Protein AF-A0AA91J0H9-F1 (afdb_monomer_lite)

pLDDT: mean 77.68, std 12.36, range [50.72, 96.69]

Radius of gyration: 28.36 Å; chains: 1; bounding box: 71×54×52 Å

Organism: Rhizobium loti (NCBI:txid381)

Structure (mmCIF, N/CA/C/O backbone):
data_AF-A0AA91J0H9-F1
#
_entry.id   AF-A0AA91J0H9-F1
#
loop_
_atom_site.group_PDB
_atom_site.id
_atom_site.type_symbol
_atom_site.label_atom_id
_atom_site.label_alt_id
_atom_site.label_comp_id
_atom_site.label_asym_id
_atom_site.label_entity_id
_atom_site.label_seq_id
_atom_site.pdbx_PDB_ins_code
_atom_site.Cartn_x
_atom_site.Cartn_y
_atom_site.Cartn_z
_atom_site.occupancy
_atom_site.B_iso_or_equiv
_atom_site.auth_seq_id
_atom_site.auth_comp_id
_atom_site.auth_asym_id
_atom_site.auth_atom_id
_atom_site.pdbx_PDB_model_num
ATOM 1 N N . MET A 1 1 ? 17.943 11.823 6.216 1.00 50.72 1 MET A N 1
ATOM 2 C CA . MET A 1 1 ? 17.370 12.156 4.893 1.00 50.72 1 MET A CA 1
ATOM 3 C C . MET A 1 1 ? 18.121 11.333 3.862 1.00 50.72 1 MET A C 1
ATOM 5 O O . MET A 1 1 ? 19.340 11.295 3.962 1.00 50.72 1 MET A O 1
ATOM 9 N N . LYS A 1 2 ? 17.421 10.624 2.967 1.00 61.94 2 LYS A N 1
ATOM 10 C CA . LYS A 1 2 ? 18.046 9.872 1.864 1.00 61.94 2 LYS A CA 1
ATOM 11 C C . LYS A 1 2 ? 18.548 10.881 0.823 1.00 61.94 2 LYS A C 1
ATOM 13 O O . LYS A 1 2 ? 17.893 11.904 0.619 1.00 61.94 2 LYS A O 1
ATOM 18 N N . GLU A 1 3 ? 19.708 10.630 0.226 1.00 77.56 3 GLU A N 1
ATOM 19 C CA . GLU A 1 3 ? 20.196 11.455 -0.883 1.00 77.56 3 GLU A CA 1
ATOM 20 C C . GLU A 1 3 ? 19.249 11.308 -2.090 1.00 77.56 3 GLU A C 1
ATOM 22 O O . GLU A 1 3 ? 18.731 10.211 -2.319 1.00 77.56 3 GLU A O 1
ATOM 27 N N . PRO A 1 4 ? 18.954 12.395 -2.826 1.00 73.56 4 PRO A N 1
ATOM 28 C CA . PRO A 1 4 ? 18.056 12.340 -3.973 1.00 73.56 4 PRO A CA 1
ATOM 29 C C . PRO A 1 4 ? 18.660 11.489 -5.095 1.00 73.56 4 PRO A C 1
ATOM 31 O O . PRO A 1 4 ? 19.772 11.745 -5.551 1.00 73.56 4 PRO A O 1
ATOM 34 N N . GLU A 1 5 ? 17.908 10.491 -5.557 1.00 73.81 5 GLU A N 1
ATOM 35 C CA . GLU A 1 5 ? 18.321 9.612 -6.649 1.00 73.81 5 GLU A CA 1
ATOM 36 C C . GLU A 1 5 ? 17.905 10.228 -7.992 1.00 73.81 5 GLU A C 1
ATOM 38 O O . GLU A 1 5 ? 16.735 10.553 -8.200 1.00 73.81 5 GLU A O 1
ATOM 43 N N . ILE A 1 6 ? 18.862 10.433 -8.900 1.00 82.38 6 ILE A N 1
ATOM 44 C CA . ILE A 1 6 ? 18.627 11.064 -10.206 1.00 82.38 6 ILE A CA 1
ATOM 45 C C . ILE A 1 6 ? 18.803 10.015 -11.305 1.00 82.38 6 ILE A C 1
ATOM 47 O O . ILE A 1 6 ? 19.876 9.427 -11.427 1.00 82.38 6 ILE A O 1
ATOM 51 N N . HIS A 1 7 ? 17.767 9.787 -12.118 1.00 78.50 7 HIS A N 1
ATOM 52 C CA . HIS A 1 7 ? 17.828 8.892 -13.287 1.00 78.50 7 HIS A CA 1
ATOM 53 C C . HIS A 1 7 ? 17.815 9.696 -14.589 1.00 78.50 7 HIS A C 1
ATOM 55 O O . HIS A 1 7 ? 17.471 10.879 -14.603 1.00 78.50 7 HIS A O 1
ATOM 61 N N . GLY A 1 8 ? 18.189 9.055 -15.700 1.00 79.06 8 GLY A N 1
ATOM 62 C CA . GLY A 1 8 ? 18.155 9.678 -17.025 1.00 79.06 8 GLY A CA 1
ATOM 63 C C . GLY A 1 8 ? 16.743 10.119 -17.429 1.00 79.06 8 GLY A C 1
ATOM 64 O O . GLY A 1 8 ? 15.765 9.425 -17.160 1.00 79.06 8 GLY A O 1
ATOM 65 N N . ASN A 1 9 ? 16.639 11.269 -18.100 1.00 76.81 9 ASN A N 1
ATOM 66 C CA . ASN A 1 9 ? 15.385 11.827 -18.603 1.00 76.81 9 ASN A CA 1
ATOM 67 C C . ASN A 1 9 ? 15.474 11.999 -20.132 1.00 76.81 9 ASN A C 1
ATOM 69 O O . ASN A 1 9 ? 16.392 12.670 -20.601 1.00 76.81 9 ASN A O 1
ATOM 73 N N . PRO A 1 10 ? 14.534 11.459 -20.931 1.00 75.56 10 PRO A N 1
ATOM 74 C CA . PRO A 1 10 ? 14.551 11.629 -22.388 1.00 75.56 10 PRO A CA 1
ATOM 75 C C . PRO A 1 10 ? 14.341 13.083 -22.851 1.00 75.56 10 PRO A C 1
ATOM 77 O O . PRO A 1 10 ? 14.562 13.383 -24.021 1.00 75.56 10 PRO A O 1
ATOM 80 N N . VAL A 1 11 ? 13.915 13.984 -21.959 1.00 79.81 11 VAL A N 1
ATOM 81 C CA . VAL A 1 11 ? 13.666 15.407 -22.246 1.00 79.81 11 VAL A CA 1
ATOM 82 C C . VAL A 1 11 ? 14.854 16.306 -21.864 1.00 79.81 11 VAL A C 1
ATOM 84 O O . VAL A 1 11 ? 15.012 17.372 -22.452 1.00 79.81 11 VAL A O 1
ATOM 87 N N . SER A 1 12 ? 15.700 15.906 -20.905 1.00 79.81 12 SER A N 1
ATOM 88 C CA . SER A 1 12 ? 16.839 16.712 -20.432 1.00 79.81 12 SER A CA 1
ATOM 89 C C . SER A 1 12 ? 18.010 15.851 -19.957 1.00 79.81 12 SER A C 1
ATOM 91 O O . SER A 1 12 ? 17.832 14.875 -19.228 1.00 79.81 12 SER A O 1
ATOM 93 N N . ASN A 1 13 ? 19.228 16.286 -20.285 1.00 79.06 13 ASN A N 1
ATOM 94 C CA . ASN A 1 13 ? 20.470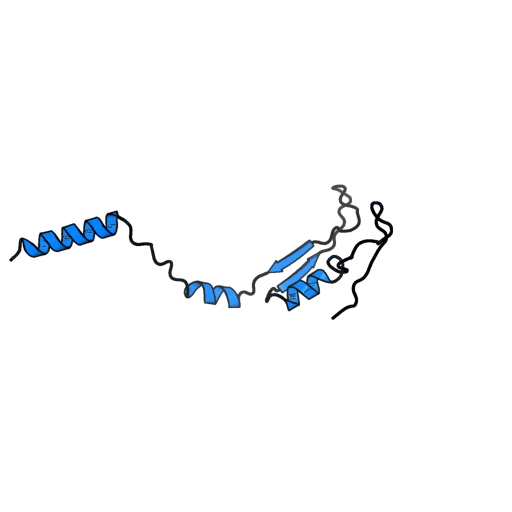 15.656 -19.830 1.00 79.06 13 ASN A CA 1
ATOM 95 C C . ASN A 1 13 ? 20.766 15.880 -18.337 1.00 79.06 13 ASN A C 1
ATOM 97 O O . ASN A 1 13 ? 21.677 15.258 -17.802 1.00 79.06 13 ASN A O 1
ATOM 101 N N . GLU A 1 14 ? 20.011 16.745 -17.658 1.00 84.06 14 GLU A N 1
ATOM 102 C CA . GLU A 1 14 ? 20.130 16.990 -16.212 1.00 84.06 14 GLU A CA 1
ATOM 103 C C . GLU A 1 14 ? 19.518 15.852 -15.373 1.00 84.06 14 GLU A C 1
ATOM 105 O O . GLU A 1 14 ? 19.679 15.812 -14.154 1.00 84.06 14 GLU A O 1
ATOM 110 N N . GLY A 1 15 ? 18.832 14.909 -16.029 1.00 79.25 15 GLY A N 1
ATOM 111 C CA . GLY A 1 15 ? 18.128 13.809 -15.385 1.00 79.25 15 GLY A CA 1
ATOM 112 C C . GLY A 1 15 ? 16.782 14.228 -14.792 1.00 79.25 15 GLY A C 1
ATOM 113 O O . GLY A 1 15 ? 16.251 15.311 -15.043 1.00 79.25 15 GLY A O 1
ATOM 114 N N . SER A 1 16 ? 16.157 13.328 -14.046 1.00 76.94 16 SER A N 1
ATOM 115 C CA . SER A 1 16 ? 14.959 13.606 -13.254 1.00 76.94 16 SER A CA 1
ATOM 116 C C . SER A 1 16 ? 15.132 13.052 -11.856 1.00 76.94 16 SER A C 1
ATOM 118 O O . SER A 1 16 ? 15.630 11.940 -11.686 1.00 76.94 16 SER A O 1
ATOM 120 N N . ILE A 1 17 ? 14.704 13.840 -10.865 1.00 78.00 17 ILE A N 1
ATOM 121 C CA . ILE A 1 17 ? 14.590 13.367 -9.487 1.00 78.00 17 ILE A CA 1
ATOM 122 C C . ILE A 1 17 ? 13.612 12.203 -9.490 1.00 78.00 17 ILE A C 1
ATOM 124 O O . ILE A 1 17 ? 12.430 12.367 -9.799 1.00 78.00 17 ILE A O 1
ATOM 128 N N . VAL A 1 18 ? 14.114 11.035 -9.121 1.00 60.38 18 VAL A N 1
ATOM 129 C CA . VAL A 1 18 ? 13.290 9.874 -8.854 1.00 60.38 18 VAL A CA 1
ATOM 130 C C . VAL A 1 18 ? 13.050 9.839 -7.358 1.00 60.38 18 VAL A C 1
ATOM 132 O O . VAL A 1 18 ? 13.966 9.761 -6.541 1.00 60.38 18 VAL A O 1
ATOM 135 N N . THR A 1 19 ? 11.780 9.903 -6.982 1.00 59.78 19 THR A N 1
ATOM 136 C CA . THR A 1 19 ? 11.365 9.583 -5.617 1.00 59.78 19 THR A CA 1
ATOM 137 C C . THR A 1 19 ? 11.219 8.065 -5.524 1.00 59.78 19 THR A C 1
ATOM 139 O O . THR A 1 19 ? 10.134 7.502 -5.620 1.00 59.78 19 THR A O 1
ATOM 142 N N . VAL A 1 20 ? 12.369 7.400 -5.434 1.00 57.66 20 VAL A N 1
ATOM 143 C CA . VAL A 1 20 ? 12.538 5.965 -5.149 1.00 57.66 20 VAL A CA 1
ATOM 144 C C . VAL A 1 20 ? 12.038 5.784 -3.704 1.00 57.66 20 VAL A C 1
ATOM 146 O O . VAL A 1 20 ? 12.605 6.393 -2.801 1.00 57.66 20 VAL A O 1
ATOM 149 N N . ASP A 1 21 ? 10.849 5.235 -3.407 1.00 56.50 21 ASP A N 1
ATOM 150 C CA . ASP A 1 21 ? 10.498 3.808 -3.481 1.00 56.50 21 ASP A CA 1
ATOM 151 C C . ASP A 1 21 ? 8.970 3.564 -3.293 1.00 56.50 21 ASP A C 1
ATOM 153 O O . ASP A 1 21 ? 8.542 2.844 -2.391 1.00 56.50 21 ASP A O 1
ATOM 157 N N . TYR A 1 22 ? 8.084 4.143 -4.114 1.00 57.25 22 TYR A N 1
ATOM 158 C CA . TYR A 1 22 ? 6.629 3.876 -3.980 1.00 57.25 22 TYR A CA 1
ATOM 159 C C . TYR A 1 22 ? 6.191 2.477 -4.467 1.00 57.25 22 TYR A C 1
ATOM 161 O O . TYR A 1 22 ? 5.015 2.135 -4.384 1.00 57.25 22 TYR A O 1
ATOM 169 N N . GLY A 1 23 ? 7.109 1.665 -4.994 1.00 64.12 23 GLY A N 1
ATOM 170 C CA . GLY A 1 23 ? 6.802 0.316 -5.472 1.00 64.12 23 GLY A CA 1
ATOM 171 C C . GLY A 1 23 ? 6.959 -0.740 -4.382 1.00 64.12 23 GLY A C 1
ATOM 172 O O . GLY A 1 23 ? 5.981 -1.330 -3.930 1.00 64.12 23 GLY A O 1
ATOM 173 N N . TYR A 1 24 ? 8.203 -0.986 -3.969 1.00 65.69 24 TYR A N 1
ATOM 174 C CA . TYR A 1 24 ? 8.528 -2.123 -3.107 1.00 65.69 24 TYR A CA 1
ATOM 175 C C . TYR A 1 24 ? 8.165 -1.864 -1.640 1.00 65.69 24 TYR A C 1
ATOM 177 O O . TYR A 1 24 ? 7.481 -2.680 -1.028 1.00 65.69 24 TYR A O 1
ATOM 185 N N . ASP A 1 25 ? 8.515 -0.691 -1.107 1.00 80.44 25 ASP A N 1
ATOM 186 C CA . ASP A 1 25 ? 8.410 -0.389 0.329 1.00 80.44 25 ASP A CA 1
ATOM 187 C C . ASP A 1 25 ? 7.198 0.473 0.702 1.00 80.44 25 ASP A C 1
ATOM 189 O O . ASP A 1 25 ? 7.015 0.842 1.862 1.00 80.44 25 ASP A O 1
ATOM 193 N N . LEU A 1 26 ? 6.310 0.767 -0.252 1.00 85.19 26 LEU A N 1
ATOM 194 C CA . LEU A 1 26 ? 5.138 1.609 0.001 1.00 85.19 26 LEU A CA 1
ATOM 195 C C . LEU A 1 26 ? 4.249 1.070 1.125 1.00 85.19 26 LEU A C 1
ATOM 197 O O . LEU A 1 26 ? 3.708 1.832 1.922 1.00 85.19 26 LEU A O 1
ATOM 201 N N . HIS A 1 27 ? 4.117 -0.249 1.224 1.00 87.75 27 HIS A N 1
ATOM 202 C CA . HIS A 1 27 ? 3.357 -0.877 2.297 1.00 87.75 27 HIS A CA 1
ATOM 203 C C . HIS A 1 27 ? 3.960 -0.600 3.688 1.00 87.75 27 HIS A C 1
ATOM 205 O O . HIS A 1 27 ? 3.203 -0.406 4.640 1.00 87.75 27 HIS A O 1
ATOM 211 N N . LEU A 1 28 ? 5.292 -0.510 3.800 1.00 87.69 28 LEU A N 1
ATOM 212 C CA . LEU A 1 28 ? 5.986 -0.134 5.03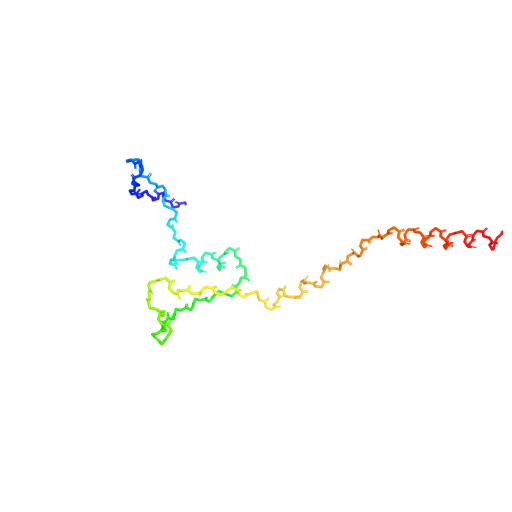6 1.00 87.69 28 LEU A CA 1
ATOM 213 C C . LEU A 1 28 ? 5.753 1.339 5.361 1.00 87.69 28 LEU A C 1
ATOM 215 O O . LEU A 1 28 ? 5.372 1.666 6.482 1.00 87.69 28 LEU A O 1
ATOM 219 N N . ALA A 1 29 ? 5.897 2.211 4.362 1.00 88.69 29 ALA A N 1
ATOM 220 C CA . ALA A 1 29 ? 5.660 3.640 4.525 1.00 88.69 29 ALA A CA 1
ATOM 221 C C . ALA A 1 29 ? 4.218 3.931 4.979 1.00 88.69 29 ALA A C 1
ATOM 223 O O . ALA A 1 29 ? 4.000 4.708 5.903 1.00 88.69 29 ALA A O 1
ATOM 224 N N . ILE A 1 30 ? 3.217 3.258 4.398 1.00 90.44 30 ILE A N 1
ATOM 225 C CA . ILE A 1 30 ? 1.815 3.412 4.817 1.00 90.44 30 ILE A CA 1
ATOM 226 C C . ILE A 1 30 ? 1.612 2.948 6.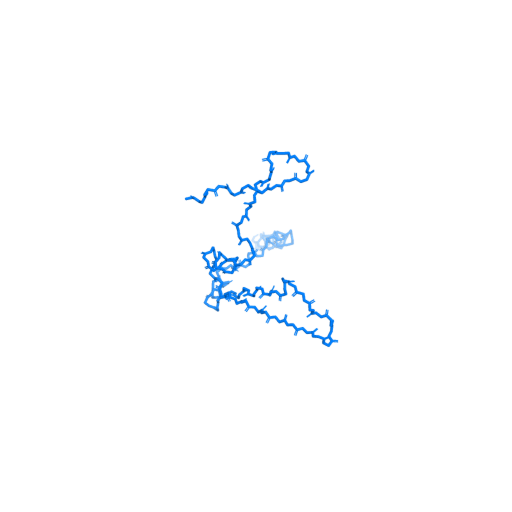264 1.00 90.44 30 ILE A C 1
ATOM 228 O O . ILE A 1 30 ? 0.896 3.616 7.012 1.00 90.44 30 ILE A O 1
ATOM 232 N N . ALA A 1 31 ? 2.219 1.823 6.651 1.00 89.12 31 ALA A N 1
ATOM 233 C CA . ALA A 1 31 ? 2.120 1.297 8.011 1.00 89.12 31 ALA A CA 1
ATOM 234 C C . ALA A 1 31 ? 2.797 2.217 9.043 1.00 89.12 31 ALA A C 1
ATOM 236 O O . ALA A 1 31 ? 2.347 2.297 10.184 1.00 89.12 31 ALA A O 1
ATOM 237 N N . GLU A 1 32 ? 3.854 2.929 8.645 1.00 90.50 32 GLU A N 1
ATOM 238 C CA . GLU A 1 32 ? 4.523 3.933 9.475 1.00 90.50 32 GLU A CA 1
ATOM 239 C C . GLU A 1 32 ? 3.701 5.226 9.586 1.00 90.50 32 GLU A C 1
ATOM 241 O O . GLU A 1 32 ? 3.536 5.777 10.674 1.00 90.50 32 GLU A O 1
ATOM 246 N N . TRP A 1 33 ? 3.168 5.722 8.468 1.00 91.12 33 TRP A N 1
ATOM 247 C CA . TRP A 1 33 ? 2.505 7.028 8.414 1.00 91.12 33 TRP A CA 1
ATOM 248 C C . TRP A 1 33 ? 1.088 7.025 8.979 1.00 91.12 33 TRP A C 1
ATOM 250 O O . TRP A 1 33 ? 0.571 8.082 9.352 1.00 91.12 33 TRP A O 1
ATOM 260 N N . ALA A 1 34 ? 0.429 5.869 9.018 1.00 89.00 34 ALA A N 1
ATOM 261 C CA . ALA A 1 34 ? -0.951 5.767 9.456 1.00 89.00 34 ALA A CA 1
ATOM 262 C C . ALA A 1 34 ? -1.217 4.461 10.215 1.00 89.00 34 ALA A C 1
ATOM 264 O O . ALA A 1 34 ? -0.650 3.421 9.891 1.00 89.00 34 ALA A O 1
ATOM 265 N N . PRO A 1 35 ? -2.148 4.468 11.189 1.00 88.44 35 PRO A N 1
ATOM 266 C CA . PRO A 1 35 ? -2.457 3.296 12.000 1.00 88.44 35 PRO A CA 1
ATOM 267 C C . PRO A 1 35 ? -3.376 2.330 11.237 1.00 88.44 35 PRO A C 1
ATOM 269 O O . PRO A 1 35 ? -4.497 2.074 11.671 1.00 88.44 35 PRO A O 1
ATOM 272 N N . PHE A 1 36 ? -2.953 1.837 10.075 1.00 92.19 36 PHE A N 1
ATOM 273 C CA . PHE A 1 36 ? -3.662 0.814 9.308 1.00 92.19 36 PHE A CA 1
ATOM 274 C C . PHE A 1 36 ? -3.049 -0.572 9.548 1.00 92.19 36 PHE A C 1
ATOM 276 O O . PHE A 1 36 ? -1.841 -0.701 9.701 1.00 92.19 36 PHE A O 1
ATOM 283 N N . ASP A 1 37 ? -3.879 -1.620 9.523 1.00 92.00 37 ASP A N 1
ATOM 284 C CA . ASP A 1 37 ? -3.404 -2.976 9.207 1.00 92.00 37 ASP A CA 1
ATOM 285 C C . ASP A 1 37 ? -3.194 -3.036 7.689 1.00 92.00 37 ASP A C 1
ATOM 287 O O . ASP A 1 37 ? -4.165 -2.934 6.928 1.00 92.00 37 ASP A O 1
ATOM 291 N N . VAL A 1 38 ? -1.935 -3.113 7.258 1.00 93.31 38 VAL A N 1
ATOM 292 C CA . VAL A 1 38 ? -1.538 -3.068 5.846 1.00 93.31 38 VAL A CA 1
ATOM 293 C C . VAL A 1 38 ? -1.188 -4.473 5.374 1.00 93.31 38 VAL A C 1
ATOM 295 O O . VAL A 1 38 ? -0.344 -5.145 5.962 1.00 93.31 38 VAL A O 1
ATOM 298 N N . ARG A 1 39 ? -1.815 -4.919 4.282 1.00 93.31 39 ARG A N 1
ATOM 299 C CA . ARG A 1 39 ? -1.540 -6.221 3.657 1.00 93.31 39 ARG A CA 1
ATOM 300 C C . ARG A 1 39 ? -1.249 -6.060 2.181 1.00 93.31 39 ARG A C 1
ATOM 302 O O . ARG A 1 39 ? -1.944 -5.312 1.500 1.00 93.31 39 ARG A O 1
ATOM 309 N N . VAL A 1 40 ? -0.270 -6.813 1.694 1.00 91.88 40 VAL A N 1
ATOM 310 C CA . VAL A 1 40 ? 0.074 -6.883 0.273 1.00 91.88 40 VAL A CA 1
ATOM 311 C C . VAL A 1 40 ? -0.397 -8.223 -0.278 1.00 91.88 40 VAL A C 1
ATOM 313 O O . VAL A 1 40 ? -0.052 -9.274 0.261 1.00 91.88 40 VAL A O 1
ATOM 316 N N . TYR A 1 41 ? -1.185 -8.186 -1.347 1.00 91.12 41 TYR A N 1
ATOM 317 C CA . TYR A 1 41 ? -1.600 -9.368 -2.091 1.00 91.12 41 TYR A CA 1
ATOM 318 C C . TYR A 1 41 ? -0.959 -9.339 -3.466 1.00 91.12 41 TYR A C 1
ATOM 320 O O . TYR A 1 41 ? -1.191 -8.413 -4.236 1.00 91.12 41 TYR A O 1
ATOM 328 N N . ARG A 1 42 ? -0.211 -10.391 -3.786 1.00 88.88 42 ARG A N 1
ATOM 329 C CA . ARG A 1 42 ? 0.323 -10.625 -5.123 1.00 88.88 42 ARG A CA 1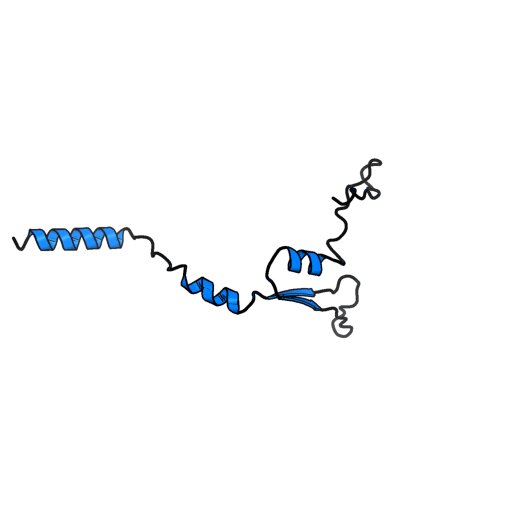
ATOM 330 C C . ARG A 1 42 ? -0.402 -11.809 -5.727 1.00 88.88 42 ARG A C 1
ATOM 332 O O . ARG A 1 42 ? -0.477 -12.868 -5.102 1.00 88.88 42 ARG A O 1
ATOM 339 N N . PHE A 1 43 ? -0.927 -11.644 -6.931 1.00 89.31 43 PHE A N 1
ATOM 340 C CA . PHE A 1 43 ? -1.583 -12.736 -7.634 1.00 89.31 43 PHE A CA 1
ATOM 341 C C . PHE A 1 43 ? -1.290 -12.697 -9.130 1.00 89.31 43 PHE A C 1
ATOM 343 O O . PHE A 1 43 ? -0.890 -11.679 -9.696 1.00 89.31 43 PHE A O 1
ATOM 350 N N . ALA A 1 44 ? -1.487 -13.853 -9.747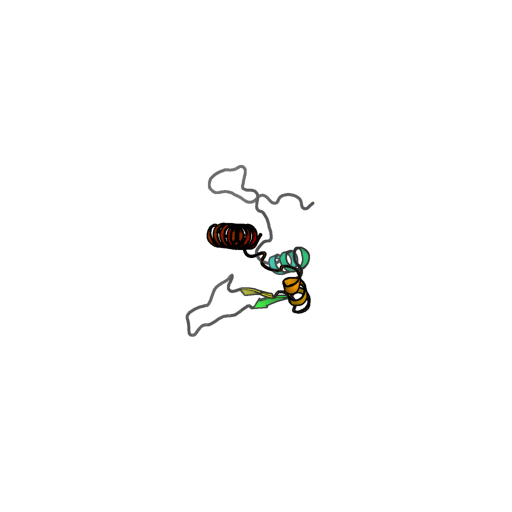 1.00 90.88 44 ALA A N 1
ATOM 351 C CA . ALA A 1 44 ? -1.401 -14.064 -11.176 1.00 90.88 44 ALA A CA 1
ATOM 352 C C . ALA A 1 44 ? -2.626 -14.888 -11.574 1.00 90.88 44 ALA A C 1
ATOM 354 O O . ALA A 1 44 ? -2.856 -15.963 -11.018 1.00 90.88 44 ALA A O 1
ATOM 355 N N . ASP A 1 45 ? -3.414 -14.386 -12.518 1.00 91.25 45 ASP A N 1
ATOM 356 C CA . ASP A 1 45 ? -4.612 -15.061 -13.006 1.00 91.25 45 ASP A CA 1
ATOM 357 C C . ASP A 1 45 ? -4.506 -15.274 -14.510 1.00 91.25 45 ASP A C 1
ATOM 359 O O . ASP A 1 45 ? -4.887 -14.443 -15.333 1.00 91.25 45 ASP A O 1
ATOM 363 N N . ARG A 1 46 ? -3.990 -16.446 -14.875 1.00 93.38 46 ARG A N 1
ATOM 364 C CA . ARG A 1 46 ? -3.852 -16.842 -16.275 1.00 93.38 46 ARG A CA 1
ATOM 365 C C . ARG A 1 46 ? -5.200 -16.984 -16.978 1.00 93.38 46 ARG A C 1
ATOM 367 O O . ARG A 1 46 ? -5.267 -16.735 -18.177 1.00 93.38 46 ARG A O 1
ATOM 374 N N . THR A 1 47 ? -6.246 -17.398 -16.265 1.00 96.69 47 THR A N 1
ATOM 375 C CA . THR A 1 47 ? -7.561 -17.658 -16.868 1.00 96.69 47 THR A CA 1
ATOM 376 C C . THR A 1 47 ? -8.232 -16.375 -17.343 1.00 96.69 47 THR A C 1
ATOM 378 O O . THR A 1 47 ? -8.889 -16.384 -18.380 1.00 96.69 47 THR A O 1
ATOM 381 N N . HIS A 1 48 ? -7.968 -15.263 -16.655 1.00 93.06 48 HIS A N 1
ATOM 382 C CA . HIS A 1 48 ? -8.453 -13.931 -17.014 1.00 93.06 48 HIS A CA 1
ATOM 383 C C . HIS A 1 48 ? -7.385 -13.048 -17.689 1.00 93.06 48 HIS A C 1
ATOM 385 O O . HIS A 1 48 ? -7.620 -11.864 -17.911 1.00 93.06 48 HIS A O 1
ATOM 391 N N . GLY A 1 49 ? -6.213 -13.601 -18.029 1.00 91.38 49 GLY A N 1
ATOM 392 C CA . GLY A 1 49 ? -5.137 -12.868 -18.709 1.00 91.38 49 GLY A CA 1
ATOM 393 C C . GLY A 1 49 ? -4.390 -11.848 -17.839 1.00 91.38 49 GLY A C 1
ATOM 394 O O . GLY A 1 49 ? -3.715 -10.972 -18.372 1.00 91.38 49 GLY A O 1
ATOM 395 N N . ILE A 1 50 ? -4.475 -11.955 -16.512 1.00 88.25 50 ILE A N 1
ATOM 396 C CA . ILE A 1 50 ? -3.784 -11.083 -15.555 1.00 88.25 50 ILE A CA 1
ATOM 397 C C . ILE A 1 50 ? -2.428 -11.712 -15.227 1.00 88.25 50 ILE A C 1
ATOM 399 O O . ILE A 1 50 ? -2.247 -12.392 -14.215 1.00 88.25 50 ILE A O 1
ATOM 403 N N . LEU A 1 51 ? -1.480 -11.526 -16.143 1.00 87.12 51 LEU A N 1
ATOM 404 C CA . LEU A 1 51 ? -0.094 -11.968 -16.022 1.00 87.12 51 LEU A CA 1
ATOM 405 C C . LEU A 1 51 ? 0.802 -10.786 -16.383 1.00 87.12 51 LEU A C 1
ATOM 407 O O . LEU A 1 51 ? 0.900 -10.411 -17.548 1.00 87.12 51 LEU A O 1
ATOM 411 N N . GLY A 1 52 ? 1.427 -10.182 -15.381 1.00 82.56 52 GLY A N 1
ATOM 412 C CA . GLY A 1 52 ? 2.280 -9.021 -15.572 1.00 82.56 52 GLY A CA 1
ATOM 413 C C . GLY A 1 52 ? 3.007 -8.653 -14.292 1.00 82.56 52 GLY A C 1
ATOM 414 O O . GLY A 1 52 ? 2.713 -9.177 -13.217 1.00 82.56 52 GLY A O 1
ATOM 415 N N . GLU A 1 53 ? 3.971 -7.757 -14.427 1.00 79.56 53 GLU A N 1
ATOM 416 C CA . GLU A 1 53 ? 4.593 -7.095 -13.288 1.00 79.56 53 GLU A CA 1
ATOM 417 C C . GLU A 1 53 ? 3.600 -6.096 -12.669 1.00 79.56 53 GLU A C 1
ATOM 419 O O . GLU A 1 53 ? 2.639 -5.678 -13.318 1.00 79.56 53 GLU A O 1
ATOM 424 N N . TYR A 1 54 ? 3.822 -5.717 -11.408 1.00 75.31 54 TYR A N 1
ATOM 425 C CA . TYR A 1 54 ? 2.992 -4.743 -10.683 1.00 75.31 54 TYR A CA 1
ATOM 426 C C . TYR A 1 54 ? 1.528 -5.167 -10.431 1.00 75.31 54 TYR A C 1
ATOM 428 O O . TYR A 1 54 ? 0.649 -4.319 -10.303 1.00 75.31 54 TYR A O 1
ATOM 436 N N . THR A 1 55 ? 1.245 -6.469 -10.289 1.00 86.06 55 THR A N 1
ATOM 437 C CA . THR A 1 55 ? -0.081 -6.992 -9.876 1.00 86.06 55 THR A CA 1
ATOM 438 C C . THR A 1 55 ? -0.298 -6.995 -8.355 1.00 86.06 55 THR A C 1
ATOM 440 O O . THR A 1 55 ? -1.118 -7.751 -7.828 1.00 86.06 55 THR A O 1
ATOM 443 N N . ASP A 1 56 ? 0.446 -6.157 -7.635 1.00 86.19 56 ASP A N 1
ATOM 444 C CA . ASP A 1 56 ? 0.371 -6.041 -6.184 1.00 86.19 56 ASP A CA 1
ATOM 445 C C . ASP A 1 56 ? -0.828 -5.180 -5.760 1.00 86.19 56 ASP A C 1
ATOM 447 O O . ASP A 1 56 ? -1.000 -4.048 -6.211 1.00 86.19 56 ASP A O 1
ATOM 451 N N . LEU A 1 57 ? -1.652 -5.700 -4.851 1.00 89.25 57 LEU A N 1
ATOM 452 C CA . LEU A 1 57 ? -2.733 -4.963 -4.198 1.00 89.25 57 LEU A CA 1
ATOM 453 C C . LEU A 1 57 ? -2.357 -4.665 -2.747 1.00 89.25 57 LEU A C 1
ATOM 455 O O . LEU A 1 57 ? -2.131 -5.587 -1.963 1.00 89.25 57 LEU A O 1
ATOM 459 N N . ILE A 1 58 ? -2.358 -3.385 -2.370 1.00 91.69 58 ILE A N 1
ATOM 460 C CA . ILE A 1 58 ? -2.167 -2.948 -0.982 1.00 91.69 58 ILE A CA 1
ATOM 461 C C . ILE A 1 58 ? -3.535 -2.670 -0.358 1.00 91.69 58 ILE A C 1
ATOM 463 O O . ILE A 1 58 ? -4.260 -1.770 -0.782 1.00 91.69 58 ILE A O 1
ATOM 467 N N . VAL A 1 59 ? -3.895 -3.441 0.666 1.00 94.06 59 VAL A N 1
ATOM 468 C CA . VAL A 1 59 ? -5.144 -3.282 1.417 1.00 94.06 59 VAL A CA 1
ATOM 469 C C . VAL A 1 59 ? -4.838 -2.670 2.776 1.00 94.06 59 VAL A C 1
ATOM 471 O O . VAL A 1 59 ? -4.140 -3.277 3.586 1.00 94.06 59 VAL A O 1
ATOM 474 N N . CYS A 1 60 ? -5.411 -1.495 3.039 1.00 94.62 60 CYS A N 1
ATOM 475 C CA . CYS A 1 60 ? -5.254 -0.764 4.295 1.00 94.62 60 CYS A CA 1
ATOM 476 C C . CYS A 1 60 ? -6.551 -0.823 5.101 1.00 94.62 60 CYS A C 1
ATOM 478 O O . CYS A 1 60 ? -7.564 -0.232 4.720 1.00 94.62 60 CYS A O 1
ATOM 480 N N . THR A 1 61 ? -6.531 -1.520 6.234 1.00 93.81 61 THR A N 1
ATOM 481 C CA . THR A 1 61 ? -7.712 -1.675 7.088 1.00 93.81 61 THR A CA 1
ATOM 482 C C . THR A 1 61 ? -7.599 -0.793 8.321 1.00 93.81 61 THR A C 1
ATOM 484 O O . THR A 1 61 ? -6.649 -0.897 9.093 1.00 93.81 61 THR A O 1
ATOM 487 N N . LYS A 1 62 ? -8.600 0.068 8.551 1.00 90.06 62 LYS A N 1
ATOM 488 C CA . LYS A 1 62 ? -8.688 0.844 9.795 1.00 90.06 62 LYS A CA 1
ATOM 489 C C . LYS A 1 62 ? -8.934 -0.108 10.980 1.00 90.06 62 LYS A C 1
ATOM 491 O O . LYS A 1 62 ? -9.904 -0.872 10.926 1.00 90.06 62 LYS A O 1
ATOM 496 N N . PRO A 1 63 ? -8.134 -0.050 12.059 1.00 84.12 63 PRO A N 1
ATOM 497 C CA . PRO A 1 63 ? -8.274 -0.941 13.201 1.00 84.12 63 PRO A CA 1
ATOM 498 C C . PRO A 1 63 ? -9.634 -0.757 13.874 1.00 84.12 63 PRO A C 1
ATOM 500 O O . PRO A 1 63 ? -10.181 0.348 13.941 1.00 84.12 63 PRO A O 1
ATOM 503 N N . ALA A 1 64 ? -10.186 -1.855 14.393 1.00 79.19 64 ALA A N 1
ATOM 504 C CA . ALA A 1 64 ? -11.504 -1.865 15.024 1.00 79.19 64 ALA A CA 1
ATOM 505 C C . ALA A 1 64 ? -11.589 -0.917 16.234 1.00 79.19 64 ALA A C 1
ATOM 507 O O . ALA A 1 64 ? -12.627 -0.289 16.441 1.00 79.19 64 ALA A O 1
ATOM 508 N N . SER A 1 65 ? -10.488 -0.738 16.973 1.00 71.19 65 SER A N 1
ATOM 509 C CA . SER A 1 65 ? -10.378 0.224 18.079 1.00 71.19 65 SER A CA 1
ATOM 510 C C . SER A 1 65 ? -10.682 1.661 17.642 1.00 71.19 65 SER A C 1
ATOM 512 O O . SER A 1 65 ? -11.333 2.408 18.365 1.00 71.19 65 SER A O 1
ATOM 514 N N . ALA A 1 66 ? -10.327 2.033 16.412 1.00 65.25 66 ALA A N 1
ATOM 515 C CA . ALA A 1 66 ? -10.559 3.369 15.878 1.00 65.25 66 ALA A CA 1
ATOM 516 C C . ALA A 1 66 ? -12.004 3.598 15.378 1.00 65.25 66 ALA A C 1
ATOM 518 O O . ALA A 1 66 ? -12.322 4.687 14.890 1.00 65.25 66 ALA A O 1
ATOM 519 N N . LYS A 1 67 ? -12.900 2.598 15.469 1.00 59.16 67 LYS A N 1
ATOM 520 C CA . LYS A 1 67 ? -14.353 2.806 15.315 1.00 59.16 67 LYS A CA 1
ATOM 521 C C . LYS A 1 67 ? -14.988 3.389 16.580 1.00 59.16 67 LYS A C 1
ATOM 523 O O . LYS A 1 67 ? -15.977 4.100 16.440 1.00 59.16 67 LYS A O 1
ATOM 528 N N . ALA A 1 68 ? -14.425 3.143 17.767 1.00 58.53 68 ALA A N 1
ATOM 529 C CA . ALA A 1 68 ? -14.971 3.650 19.032 1.00 58.53 68 ALA A CA 1
ATOM 530 C C . ALA A 1 68 ? -14.998 5.192 19.082 1.00 58.53 68 ALA A C 1
ATOM 532 O O . ALA A 1 68 ? -15.946 5.785 19.595 1.00 58.53 68 ALA A O 1
ATOM 533 N N . ASP A 1 69 ? -14.016 5.830 18.442 1.00 58.12 69 ASP A N 1
ATOM 534 C CA . ASP A 1 69 ? -13.857 7.288 18.370 1.00 58.12 69 ASP A CA 1
ATOM 535 C C . ASP A 1 69 ? -14.896 7.990 17.465 1.00 58.12 69 ASP A C 1
ATOM 537 O O . ASP A 1 69 ? -15.138 9.189 17.564 1.00 58.12 69 ASP A O 1
ATOM 541 N N . ARG A 1 70 ? -15.616 7.246 16.610 1.00 55.88 70 ARG A N 1
ATOM 542 C CA . ARG A 1 70 ? -16.703 7.825 15.790 1.00 55.88 70 ARG A CA 1
ATOM 543 C C . ARG A 1 70 ? -17.910 8.273 16.616 1.00 55.88 70 ARG A C 1
ATOM 545 O O . ARG A 1 70 ? -18.719 9.048 16.119 1.00 55.88 70 ARG A O 1
ATOM 552 N N . THR A 1 71 ? -18.023 7.808 17.858 1.00 56.47 71 THR A N 1
ATOM 553 C CA . THR A 1 71 ? -19.101 8.192 18.781 1.00 56.47 71 THR A CA 1
ATOM 554 C C . THR A 1 71 ? -18.910 9.608 19.342 1.00 56.47 71 THR A C 1
ATOM 556 O O . THR A 1 71 ? -19.861 10.191 19.855 1.00 56.47 71 THR A O 1
ATOM 559 N N . ALA A 1 72 ? -17.703 10.181 19.232 1.00 55.44 72 ALA A N 1
ATOM 560 C CA . ALA A 1 72 ? -17.384 11.513 19.748 1.00 55.44 72 ALA A CA 1
ATOM 561 C C . ALA A 1 72 ? -17.857 12.657 18.832 1.00 55.44 72 ALA A C 1
ATOM 563 O O . ALA A 1 72 ? -18.024 13.787 19.289 1.00 55.44 72 ALA A O 1
ATOM 564 N N . ILE A 1 73 ? -18.126 12.378 17.553 1.00 59.91 73 ILE A N 1
ATOM 565 C CA . ILE A 1 73 ? -18.679 13.364 16.622 1.00 59.91 73 ILE A CA 1
ATOM 566 C C . ILE A 1 73 ? -20.196 13.192 16.618 1.00 59.91 73 ILE A C 1
ATOM 568 O O . ILE A 1 73 ? -20.759 12.509 15.763 1.00 59.91 73 ILE A O 1
ATOM 572 N N . GLN A 1 74 ? -20.878 13.807 17.587 1.00 62.31 74 GLN A N 1
ATOM 573 C CA . GLN A 1 74 ? -22.307 14.055 17.414 1.00 62.31 74 GLN A CA 1
ATOM 574 C C . GLN A 1 74 ? -22.455 14.951 16.177 1.00 62.31 74 GLN A C 1
ATOM 576 O O . GLN A 1 74 ? -21.862 16.033 16.158 1.00 62.31 74 GLN A O 1
ATOM 581 N N . PRO A 1 75 ? -23.204 14.546 15.135 1.00 53.88 75 PRO A N 1
ATOM 582 C CA . PRO A 1 75 ? -23.546 15.472 14.074 1.00 53.88 75 PRO A CA 1
ATOM 583 C C . PRO A 1 75 ? -24.397 16.564 14.717 1.00 53.88 75 PRO A C 1
ATOM 585 O O . PRO A 1 75 ? -25.567 16.349 15.041 1.00 53.88 75 PRO A O 1
ATOM 588 N N . THR A 1 76 ? -23.812 17.737 14.951 1.00 66.44 76 THR A N 1
ATOM 589 C CA . THR A 1 76 ? -24.595 18.915 15.295 1.00 66.44 76 THR A CA 1
ATOM 590 C C . THR A 1 76 ? -25.441 19.204 14.068 1.00 66.44 76 THR A C 1
ATOM 592 O O . THR A 1 76 ? -24.948 19.672 13.043 1.00 66.44 76 THR A O 1
ATOM 595 N N . ARG A 1 77 ? -26.722 18.820 14.114 1.00 71.88 77 ARG A N 1
ATOM 596 C CA . ARG A 1 77 ? -27.667 19.169 13.055 1.00 71.88 77 ARG A CA 1
ATOM 597 C C . ARG A 1 77 ? -27.602 20.693 12.917 1.00 71.88 77 ARG A C 1
ATOM 599 O O . ARG A 1 77 ? -27.928 21.372 13.892 1.00 71.88 77 ARG A O 1
ATOM 606 N N . PRO A 1 78 ? -27.160 21.241 11.771 1.00 68.56 78 PRO A N 1
ATOM 607 C CA . PRO A 1 78 ? -27.068 22.682 11.633 1.00 68.56 78 PRO A CA 1
ATOM 608 C C . PRO A 1 78 ? -28.474 23.260 11.777 1.00 68.56 78 PRO A C 1
ATOM 610 O O . PRO A 1 78 ? -29.422 22.777 11.153 1.00 68.56 78 PRO A O 1
ATOM 613 N N . GLU A 1 79 ? -28.607 24.265 12.637 1.00 76.81 79 GLU A N 1
ATOM 614 C CA . GLU A 1 79 ? -29.863 24.961 12.899 1.00 76.81 79 GLU A CA 1
ATOM 615 C C . GLU A 1 79 ? -30.470 25.484 11.591 1.00 76.81 79 GLU A C 1
ATOM 617 O O . GLU A 1 79 ? -29.934 26.358 10.897 1.00 76.81 79 GLU A O 1
ATOM 622 N N . THR A 1 80 ? -31.613 24.921 11.213 1.00 82.12 80 THR A N 1
ATOM 623 C CA . THR A 1 80 ? -32.251 25.270 9.950 1.00 82.12 80 THR A CA 1
ATOM 624 C C . THR A 1 80 ? -33.042 26.569 10.093 1.00 82.12 80 THR A C 1
ATOM 626 O O . THR A 1 80 ? -33.434 27.002 11.181 1.00 82.12 80 THR A O 1
ATOM 629 N N . ARG A 1 81 ? -33.345 27.213 8.960 1.00 76.50 81 ARG A N 1
ATOM 630 C CA . ARG A 1 81 ? -34.255 28.373 8.931 1.00 76.50 81 ARG A CA 1
ATOM 631 C C . ARG A 1 81 ? -35.636 28.026 9.510 1.00 76.50 81 ARG A C 1
ATOM 633 O O . ARG A 1 81 ? -36.291 28.907 10.062 1.00 76.50 81 ARG A O 1
ATOM 640 N N . PHE A 1 82 ? -36.042 26.759 9.413 1.00 76.00 82 PHE A N 1
ATOM 641 C CA . PHE A 1 82 ? -37.281 26.236 9.980 1.00 76.00 82 PHE A CA 1
ATOM 642 C C . PHE A 1 82 ? -37.214 26.131 11.508 1.00 76.00 82 PHE A C 1
ATOM 644 O O . PHE A 1 82 ? -38.140 26.573 12.181 1.00 76.00 82 PHE A O 1
ATOM 651 N N . ASP A 1 83 ? -36.090 25.676 12.066 1.00 84.31 83 ASP A N 1
ATOM 652 C CA . ASP A 1 83 ? -35.883 25.617 13.521 1.00 84.31 83 ASP A CA 1
ATOM 653 C C . ASP A 1 83 ? -35.931 27.025 14.141 1.00 84.31 83 ASP A C 1
ATOM 655 O O . ASP A 1 83 ? -36.602 27.259 15.150 1.00 84.31 83 ASP A O 1
ATOM 659 N N . ARG A 1 84 ? -35.319 28.013 13.467 1.00 80.19 84 ARG A N 1
ATOM 660 C CA . ARG A 1 84 ? -35.418 29.431 13.861 1.00 80.19 84 ARG A CA 1
ATOM 661 C C . ARG A 1 84 ? -36.843 29.974 13.755 1.00 80.19 84 ARG A C 1
ATOM 663 O O . ARG A 1 84 ? -37.249 30.793 14.580 1.00 80.19 84 ARG A O 1
ATOM 670 N N . TRP A 1 85 ? -37.603 29.548 12.749 1.00 79.00 85 TRP A N 1
ATOM 671 C CA . TRP A 1 85 ? -39.007 29.926 12.590 1.00 79.00 85 TRP A CA 1
ATOM 672 C C . TRP A 1 85 ? -39.861 29.335 13.722 1.00 79.00 85 TRP A C 1
ATOM 674 O O . TRP A 1 85 ? -40.528 30.096 14.421 1.00 79.00 85 TRP A O 1
ATOM 684 N N . LEU A 1 86 ? -39.743 28.035 14.009 1.00 82.56 86 LEU A N 1
ATOM 685 C CA . LEU A 1 86 ? -40.441 27.367 15.115 1.00 82.56 86 LEU A CA 1
ATOM 686 C C . LEU A 1 86 ? -40.143 28.013 16.474 1.00 82.56 86 LEU A C 1
ATOM 688 O O . LEU A 1 86 ? -41.065 28.292 17.241 1.00 82.56 86 LEU A O 1
ATOM 692 N N . ALA A 1 87 ? -38.878 28.331 16.758 1.00 81.75 87 ALA A N 1
ATOM 693 C CA . ALA A 1 87 ? -38.498 29.000 18.001 1.00 81.75 87 ALA A CA 1
ATOM 694 C C . ALA A 1 87 ? -39.165 30.381 18.153 1.00 81.75 87 ALA A C 1
ATOM 696 O O . ALA A 1 87 ? -39.601 30.753 19.248 1.00 81.75 87 ALA A O 1
ATOM 697 N N . ARG A 1 88 ? -39.300 31.136 17.051 1.00 77.38 88 ARG A N 1
ATOM 698 C CA . ARG A 1 88 ? -40.017 32.423 17.038 1.00 77.38 88 ARG A CA 1
ATOM 699 C C . ARG A 1 88 ? -41.514 32.241 17.275 1.00 77.38 88 ARG A C 1
ATOM 701 O O . ARG A 1 88 ? -42.085 33.028 18.027 1.00 77.38 88 ARG A O 1
ATOM 708 N N . PHE A 1 89 ? -42.133 31.214 16.691 1.00 80.56 89 PHE A N 1
ATOM 709 C CA . PHE A 1 89 ? -43.543 30.890 16.936 1.00 80.56 89 PHE A CA 1
ATOM 710 C C . PHE A 1 89 ? -43.789 30.512 18.395 1.00 80.56 89 PHE A C 1
ATOM 712 O O . PHE A 1 89 ? -44.656 31.099 19.038 1.00 80.56 89 PHE A O 1
ATOM 719 N N . ALA A 1 90 ? -42.964 29.628 18.956 1.00 77.31 90 ALA A N 1
ATOM 720 C CA . ALA A 1 90 ? -43.062 29.230 20.356 1.00 77.31 90 ALA A CA 1
ATOM 721 C C . ALA A 1 90 ? -42.874 30.419 21.318 1.00 77.31 90 ALA A C 1
ATOM 723 O O . ALA A 1 90 ? -43.570 30.521 22.327 1.00 77.31 90 ALA A O 1
ATOM 724 N N . LYS A 1 91 ? -41.967 31.359 21.008 1.00 75.31 91 LYS A N 1
ATOM 725 C CA . LYS A 1 91 ? -41.794 32.592 21.798 1.00 75.31 91 LYS A CA 1
ATOM 726 C C . LYS A 1 91 ? -43.023 33.505 21.724 1.00 75.31 91 LYS A C 1
ATOM 728 O O . LYS A 1 91 ? -43.373 34.106 22.732 1.00 75.31 91 LYS A O 1
ATOM 733 N N . ARG A 1 92 ? -43.671 33.588 20.558 1.00 70.00 92 ARG A N 1
ATOM 734 C CA . ARG A 1 92 ? -44.855 34.428 20.326 1.00 70.00 92 ARG A CA 1
ATOM 735 C C . ARG A 1 92 ? -46.118 33.855 20.973 1.00 70.00 92 ARG A C 1
ATOM 737 O O . ARG A 1 92 ? -46.911 34.614 21.511 1.00 70.00 92 ARG A O 1
ATOM 744 N N . ALA A 1 93 ? -46.270 32.531 20.982 1.00 70.12 93 ALA A N 1
ATOM 745 C CA . ALA A 1 93 ? -47.344 31.860 21.714 1.00 70.12 93 ALA A CA 1
ATOM 746 C C . ALA A 1 93 ? -47.235 32.122 23.227 1.00 70.12 93 ALA A C 1
ATOM 748 O O . ALA A 1 93 ? -48.209 32.510 23.857 1.00 70.12 93 ALA A O 1
ATOM 749 N N . ARG A 1 94 ? -46.020 32.036 23.791 1.00 73.50 94 ARG A N 1
ATOM 750 C CA . ARG A 1 94 ? -45.766 32.320 25.216 1.00 73.50 94 ARG A CA 1
ATOM 751 C C . ARG A 1 94 ? -45.963 33.783 25.627 1.00 73.50 94 ARG A C 1
ATOM 753 O O . ARG A 1 94 ? -46.099 34.050 26.812 1.00 73.50 94 ARG A O 1
ATOM 760 N N . SER A 1 95 ? -45.935 34.730 24.687 1.00 66.88 95 SER A N 1
ATOM 761 C CA . SER A 1 95 ? -46.207 36.147 24.977 1.00 66.88 95 SER A CA 1
ATOM 762 C C . SER A 1 95 ? -47.684 36.526 24.867 1.00 66.88 95 SER A C 1
ATOM 764 O O . SER A 1 95 ? -48.027 37.639 25.232 1.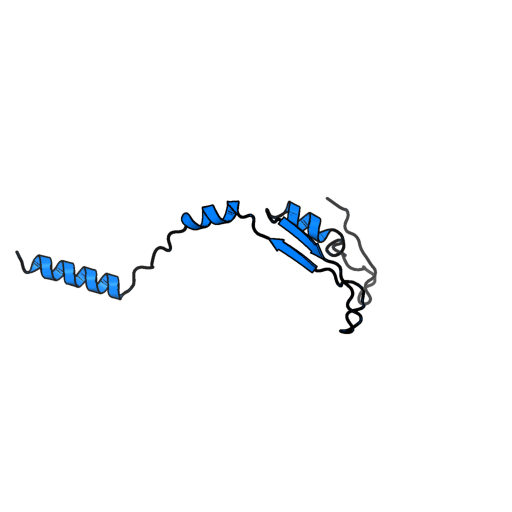00 66.88 95 SER A O 1
ATOM 766 N N . LEU A 1 96 ? -48.526 35.652 24.306 1.00 60.81 96 LEU A N 1
ATOM 767 C CA . LEU A 1 96 ? -49.978 35.852 24.188 1.00 60.81 96 LEU A CA 1
ATOM 768 C C . LEU A 1 96 ? -50.751 35.253 25.373 1.00 60.81 96 LEU A C 1
ATOM 770 O O . LEU A 1 96 ? -51.928 35.543 25.533 1.00 60.81 96 LEU A O 1
ATOM 774 N N . ASP A 1 97 ? -50.080 34.438 26.186 1.00 57.62 97 ASP A N 1
ATOM 775 C CA . ASP A 1 97 ? -50.613 33.785 27.389 1.00 57.62 97 ASP A CA 1
ATOM 776 C C . ASP A 1 97 ? -50.287 34.586 28.672 1.00 57.62 97 ASP A C 1
ATOM 778 O O . ASP A 1 97 ? -50.184 34.028 29.764 1.00 57.62 97 ASP A O 1
ATOM 782 N N . ARG A 1 98 ? -50.023 35.896 28.537 1.00 53.38 98 ARG A N 1
ATOM 783 C CA . ARG A 1 98 ? -49.619 36.794 29.628 1.00 53.38 98 ARG A CA 1
ATOM 784 C C . ARG A 1 98 ? -50.298 38.150 29.538 1.00 53.38 98 ARG A C 1
ATOM 786 O O . ARG A 1 98 ? -50.411 38.663 28.404 1.00 53.38 98 ARG A O 1
#

Sequence (98 aa):
MKEPEIHGNPVSNEGSIVTVDYGYDLHLAIAEWAPFDVRVYRFADRTHGILGEYTDLIVCTKPASAKADRTAIQPTRPETRFDRWLARFAKRARSLDR

Secondary structure (DSSP, 8-state):
-PPPEEEEETTEEEEEEE-TTTTTSHHHHHHHHS--EEEEEE--BTTTTB-STT-EEEEEE--GGGGGGGGG--------HHHHHHHHHHHHHHHH--

Foldseek 3Di:
DDDFDFAADPVDPVGDGDPPDCQPCVQVVCVVVDVWPWDKDDDADVPVPRDDPPSIDIDTHDDPVVVVCVVVDDPPPPCDPVNVVVVVVVVVVVVVVD